Protein AF-A0A5M5MY59-F1 (afdb_monomer_lite)

Secondary structure (DSSP, 8-state):
--HHHHHHHHHHHHHHHHHHHHHHHHHHHHHHHHTT---SSPP-S---S--S-B-STT-BPPPPSHHHHHHHHHHHHHHHHHTTGGGGT--------

pLDDT: mean 78.15, std 16.41, range [41.22, 96.62]

Structure (mmCIF, N/CA/C/O backbone):
data_AF-A0A5M5MY59-F1
#
_entry.id   AF-A0A5M5MY59-F1
#
loop_
_atom_site.group_PDB
_atom_site.id
_atom_site.type_symbol
_atom_site.label_atom_id
_atom_site.label_alt_id
_atom_site.label_comp_id
_atom_site.label_asym_id
_atom_site.label_entity_id
_atom_site.label_seq_id
_atom_site.pdbx_PDB_ins_code
_atom_site.Cartn_x
_atom_site.Cartn_y
_atom_site.Cartn_z
_atom_site.occupancy
_atom_site.B_iso_or_equiv
_atom_site.auth_seq_id
_atom_site.auth_comp_id
_atom_site.auth_asym_id
_atom_site.auth_atom_id
_atom_site.pdbx_PDB_model_num
ATOM 1 N N . MET A 1 1 ? -21.860 -7.729 19.769 1.00 63.41 1 MET A N 1
ATOM 2 C CA . MET A 1 1 ? -20.660 -6.867 19.769 1.00 63.41 1 MET A CA 1
ATOM 3 C C . MET A 1 1 ? -21.133 -5.435 19.929 1.00 63.41 1 MET A C 1
ATOM 5 O O . MET A 1 1 ? -22.167 -5.111 19.356 1.00 63.41 1 MET A O 1
ATOM 9 N N . ASP A 1 2 ? -20.465 -4.626 20.746 1.00 83.56 2 ASP A N 1
ATOM 10 C CA . ASP A 1 2 ? -20.904 -3.251 20.999 1.00 83.56 2 ASP A CA 1
ATOM 11 C C . ASP A 1 2 ? -20.903 -2.421 19.696 1.00 83.56 2 ASP A C 1
ATOM 13 O O . ASP A 1 2 ? -19.990 -2.544 18.872 1.00 83.56 2 ASP A O 1
ATOM 17 N N . LYS A 1 3 ? -21.936 -1.596 19.483 1.00 82.75 3 LYS A N 1
ATOM 18 C CA . LYS A 1 3 ? -22.087 -0.781 18.264 1.00 82.75 3 LYS A CA 1
ATOM 19 C C . LYS A 1 3 ? -20.908 0.176 18.063 1.00 82.75 3 LYS A C 1
ATOM 21 O O . LYS A 1 3 ? -20.487 0.397 16.926 1.00 82.75 3 LYS A O 1
ATOM 26 N N . ALA A 1 4 ? -20.352 0.719 19.145 1.00 87.69 4 ALA A N 1
ATOM 27 C CA . ALA A 1 4 ? -19.184 1.588 19.085 1.00 87.69 4 ALA A CA 1
ATOM 28 C C . ALA A 1 4 ? -17.939 0.819 18.621 1.00 87.69 4 ALA A C 1
ATOM 30 O O . ALA A 1 4 ? -17.164 1.342 17.822 1.00 87.69 4 ALA A O 1
ATOM 31 N N . VAL A 1 5 ? -17.793 -0.443 19.037 1.00 88.62 5 VAL A N 1
ATOM 32 C CA . VAL A 1 5 ? -16.685 -1.312 18.612 1.00 88.62 5 VAL A CA 1
ATOM 33 C C . VAL A 1 5 ? -16.768 -1.615 17.115 1.00 88.62 5 VAL A C 1
ATOM 35 O O . VAL A 1 5 ? -15.766 -1.485 16.414 1.00 88.62 5 VAL A O 1
ATOM 38 N N . ILE A 1 6 ? -17.955 -1.945 16.592 1.00 88.38 6 ILE A N 1
ATOM 39 C CA . ILE A 1 6 ? -18.144 -2.179 15.147 1.00 88.38 6 ILE A CA 1
ATOM 40 C C . ILE A 1 6 ? -17.832 -0.904 14.351 1.00 88.38 6 ILE A C 1
ATOM 42 O O . ILE A 1 6 ? -17.156 -0.962 13.322 1.00 88.38 6 ILE A O 1
ATOM 46 N N . LYS A 1 7 ? -18.284 0.260 14.833 1.00 89.69 7 LYS A N 1
ATOM 47 C CA . LYS A 1 7 ? -18.011 1.549 14.184 1.00 89.69 7 LYS A CA 1
ATOM 48 C C . LYS A 1 7 ? -16.516 1.880 14.172 1.00 89.69 7 LYS A C 1
ATOM 50 O O . LYS A 1 7 ? -16.007 2.279 13.128 1.00 89.69 7 LYS A O 1
ATOM 55 N N . ALA A 1 8 ? -15.814 1.681 15.288 1.00 92.75 8 ALA A N 1
ATOM 56 C CA . ALA A 1 8 ? -14.367 1.881 15.369 1.00 92.75 8 ALA A CA 1
ATOM 57 C C . ALA A 1 8 ? -13.624 0.972 14.380 1.00 92.75 8 ALA A C 1
ATOM 59 O O . ALA A 1 8 ? -12.796 1.446 13.606 1.00 92.75 8 ALA A O 1
ATOM 60 N N . LYS A 1 9 ? -14.006 -0.307 14.315 1.00 93.75 9 LYS A N 1
ATOM 61 C CA . LYS A 1 9 ? -13.426 -1.276 13.378 1.00 93.75 9 LYS A CA 1
ATOM 62 C C . LYS A 1 9 ? -13.681 -0.904 11.915 1.00 93.75 9 LYS A C 1
ATOM 64 O O . LYS A 1 9 ? -12.773 -1.000 11.100 1.00 93.75 9 LYS A O 1
ATOM 69 N N . LYS A 1 10 ? -14.864 -0.386 11.566 1.00 92.75 10 LYS A N 1
ATOM 70 C CA . LYS A 1 10 ? -15.102 0.151 10.211 1.00 92.75 10 LYS A CA 1
ATOM 71 C C . LYS A 1 10 ? -14.132 1.286 9.864 1.00 92.75 10 LYS A C 1
ATOM 73 O O . LYS A 1 10 ? -13.609 1.306 8.755 1.00 92.75 10 LYS A O 1
ATOM 78 N N . VAL A 1 11 ? -13.867 2.200 10.799 1.00 94.56 11 VAL A N 1
ATOM 79 C CA . VAL A 1 11 ? -12.916 3.305 10.584 1.00 94.56 11 VAL A CA 1
ATOM 80 C C . VAL A 1 11 ? -11.485 2.786 10.431 1.00 94.56 11 VAL A C 1
ATOM 82 O O . VAL A 1 11 ? -10.814 3.175 9.478 1.00 94.56 11 VAL A O 1
ATOM 85 N N . GLU A 1 12 ? -11.039 1.877 11.303 1.00 95.25 12 GLU A N 1
ATOM 86 C CA . GLU A 1 12 ? -9.727 1.218 11.183 1.00 95.25 12 GLU A CA 1
ATOM 87 C C . GLU A 1 12 ? -9.552 0.571 9.805 1.00 95.25 12 GLU A C 1
ATOM 89 O O . GLU A 1 12 ? -8.524 0.764 9.158 1.00 95.25 12 GLU A O 1
ATOM 94 N N . CYS A 1 13 ? -10.579 -0.131 9.318 1.00 95.25 13 CYS A N 1
ATOM 95 C CA . CYS A 1 13 ? -10.544 -0.777 8.011 1.00 95.25 13 CYS A CA 1
ATOM 96 C C . CYS A 1 13 ? -10.446 0.235 6.860 1.00 95.25 13 CYS A C 1
ATOM 98 O O . CYS A 1 13 ? -9.703 0.002 5.908 1.00 95.25 13 CYS A O 1
ATOM 100 N N . ILE A 1 14 ? -11.170 1.357 6.932 1.00 95.00 14 ILE A N 1
ATOM 101 C CA . ILE A 1 14 ? -11.120 2.414 5.908 1.00 95.00 14 ILE A CA 1
ATOM 102 C C . ILE A 1 14 ? -9.734 3.068 5.874 1.00 95.00 14 ILE A C 1
ATOM 104 O O . ILE A 1 14 ? -9.167 3.237 4.797 1.00 95.00 14 ILE A O 1
ATOM 108 N N . ILE A 1 15 ? -9.166 3.398 7.038 1.00 96.25 15 ILE A N 1
ATOM 109 C CA . ILE A 1 15 ? -7.811 3.964 7.134 1.00 96.25 15 ILE A CA 1
ATOM 110 C C . ILE A 1 15 ? -6.781 2.952 6.624 1.00 96.25 15 ILE A C 1
ATOM 112 O O . ILE A 1 15 ? -5.866 3.309 5.883 1.00 96.25 15 ILE A O 1
ATOM 116 N N . GLY A 1 16 ? -6.952 1.677 6.973 1.00 96.06 16 GLY A N 1
ATOM 117 C CA . GLY A 1 16 ? -6.087 0.612 6.491 1.00 96.06 16 GLY A CA 1
ATOM 118 C C . GLY A 1 16 ? -6.122 0.474 4.966 1.00 96.06 16 GLY A C 1
ATOM 119 O O . GLY A 1 16 ? -5.070 0.388 4.336 1.00 96.06 16 GLY A O 1
ATOM 120 N N . LEU A 1 17 ? -7.312 0.535 4.356 1.00 95.69 17 LEU A N 1
ATOM 121 C CA . LEU A 1 17 ? -7.471 0.538 2.897 1.00 95.69 17 LEU A CA 1
ATOM 122 C C . LEU A 1 17 ? -6.840 1.777 2.256 1.00 95.69 17 LEU A C 1
ATOM 124 O O . LEU A 1 17 ? -6.180 1.650 1.229 1.00 95.69 17 LEU A O 1
ATOM 128 N N . PHE A 1 18 ? -6.990 2.951 2.874 1.00 96.19 18 PHE A N 1
ATOM 129 C CA . PHE A 1 18 ? -6.364 4.184 2.400 1.00 96.19 18 PHE A CA 1
ATOM 130 C C . PHE A 1 18 ? -4.834 4.072 2.346 1.00 96.19 18 PHE A C 1
ATOM 132 O O . PHE A 1 18 ? -4.234 4.489 1.360 1.00 96.19 18 PHE A O 1
ATOM 139 N N . PHE A 1 19 ? -4.201 3.463 3.353 1.00 96.44 19 PHE A N 1
ATOM 140 C CA . PHE A 1 19 ? -2.754 3.226 3.328 1.00 96.44 19 PHE A CA 1
ATOM 141 C C . PHE A 1 19 ? -2.330 2.098 2.385 1.00 96.44 19 PHE A C 1
ATOM 143 O O . PHE A 1 19 ? -1.241 2.160 1.821 1.00 96.44 19 PHE A 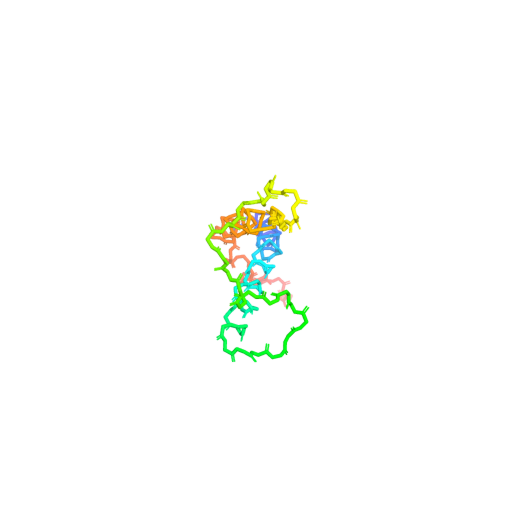O 1
ATOM 150 N N . LEU A 1 20 ? -3.163 1.076 2.189 1.00 96.00 20 LEU A N 1
ATOM 151 C CA . LEU A 1 20 ? -2.817 -0.065 1.342 1.00 96.00 20 LEU A CA 1
ATOM 152 C C . LEU A 1 20 ? -2.932 0.240 -0.161 1.00 96.00 20 LEU A C 1
ATOM 154 O O . LEU A 1 20 ? -2.202 -0.340 -0.966 1.00 96.00 20 LEU A O 1
ATOM 158 N N . LEU A 1 21 ? -3.833 1.144 -0.550 1.00 94.62 21 LEU A N 1
ATOM 159 C CA . LEU A 1 21 ? -4.159 1.399 -1.954 1.00 94.62 21 LEU A CA 1
ATOM 160 C C . LEU A 1 21 ? -2.979 1.991 -2.760 1.00 94.62 21 LEU A C 1
ATOM 162 O O . LEU A 1 21 ? -2.678 1.433 -3.816 1.00 94.62 21 LEU A O 1
ATOM 166 N N . PRO A 1 22 ? -2.245 3.027 -2.295 1.00 91.12 22 PRO A N 1
ATOM 167 C CA . PRO A 1 22 ? -1.103 3.565 -3.040 1.00 91.12 22 PRO A CA 1
ATOM 168 C C . PRO A 1 22 ? 0.031 2.546 -3.277 1.00 91.12 22 PRO A C 1
ATOM 170 O O . PRO A 1 22 ? 0.483 2.439 -4.417 1.00 91.12 22 PRO A O 1
ATOM 173 N N . PRO A 1 23 ? 0.474 1.746 -2.282 1.00 93.19 23 PRO A N 1
ATOM 174 C CA . PRO A 1 23 ? 1.461 0.686 -2.500 1.00 93.19 23 PRO A CA 1
ATOM 175 C C . PRO A 1 23 ? 1.013 -0.369 -3.515 1.00 93.19 23 PRO A C 1
ATOM 177 O O . PRO A 1 23 ? 1.802 -0.761 -4.372 1.00 93.19 23 PRO A O 1
ATOM 180 N N . VAL A 1 24 ? -0.250 -0.806 -3.458 1.00 94.06 24 VAL A N 1
ATOM 181 C CA . VAL A 1 24 ? -0.799 -1.786 -4.411 1.00 94.06 24 VAL A CA 1
ATOM 182 C C . VAL A 1 24 ? -0.805 -1.226 -5.835 1.00 94.06 24 VAL A C 1
ATOM 184 O O . VAL A 1 24 ? -0.371 -1.912 -6.760 1.00 94.06 24 VAL A O 1
ATOM 187 N N . LEU A 1 25 ? -1.225 0.031 -6.016 1.00 90.50 25 LEU A N 1
ATOM 188 C CA . LEU A 1 25 ? -1.140 0.705 -7.315 1.00 90.50 25 LEU A CA 1
ATOM 189 C C . LEU A 1 25 ? 0.309 0.829 -7.801 1.00 90.50 25 LEU A C 1
ATOM 191 O O . LEU A 1 25 ? 0.567 0.612 -8.981 1.00 90.50 25 LEU A O 1
ATOM 195 N N . GLY A 1 26 ? 1.252 1.115 -6.900 1.00 85.81 26 GLY A N 1
ATOM 196 C CA . GLY A 1 26 ? 2.680 1.160 -7.217 1.00 85.81 26 GLY A CA 1
ATOM 197 C C . GLY A 1 26 ? 3.215 -0.175 -7.741 1.00 85.81 26 GLY A C 1
ATOM 198 O O . GLY A 1 26 ? 3.947 -0.194 -8.727 1.00 85.81 26 GLY A O 1
ATOM 199 N N . VAL A 1 27 ? 2.801 -1.297 -7.142 1.00 88.81 27 VAL A N 1
ATOM 200 C CA . VAL A 1 27 ? 3.160 -2.641 -7.629 1.00 88.81 27 VAL A CA 1
ATOM 201 C C . VAL A 1 27 ? 2.563 -2.907 -9.011 1.00 88.81 27 VAL A C 1
ATOM 203 O O . VAL A 1 27 ? 3.267 -3.408 -9.884 1.00 88.81 27 VAL A O 1
ATOM 206 N N . PHE A 1 28 ? 1.297 -2.552 -9.249 1.00 89.31 28 PHE A N 1
ATOM 207 C CA . PHE A 1 28 ? 0.693 -2.714 -10.575 1.00 89.31 28 PHE A CA 1
ATOM 208 C C . PHE A 1 28 ? 1.392 -1.867 -11.638 1.00 89.31 28 PHE A C 1
ATOM 210 O O . PHE A 1 28 ? 1.710 -2.389 -12.704 1.00 89.31 28 PHE A O 1
ATOM 217 N N . ALA A 1 29 ? 1.676 -0.597 -11.343 1.00 84.06 29 ALA A N 1
ATOM 218 C CA . ALA A 1 29 ? 2.414 0.284 -12.243 1.00 84.06 29 ALA A CA 1
ATOM 219 C C . ALA A 1 29 ? 3.803 -0.287 -12.569 1.00 84.06 29 ALA A C 1
ATOM 221 O O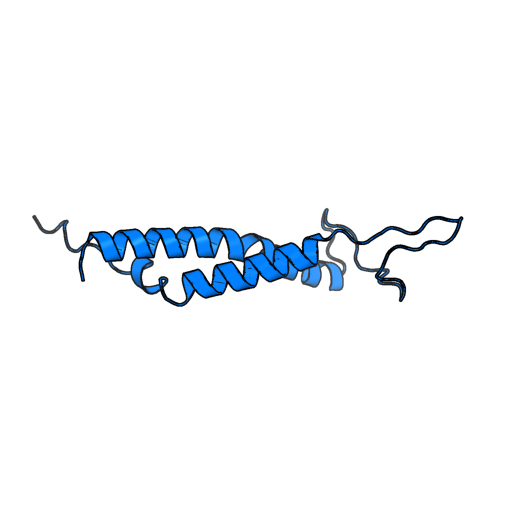 . ALA A 1 29 ? 4.178 -0.356 -13.737 1.00 84.06 29 ALA A O 1
ATOM 222 N N . PHE A 1 30 ? 4.521 -0.785 -11.556 1.00 81.31 30 PHE A N 1
ATOM 223 C CA . PHE A 1 30 ? 5.812 -1.448 -11.739 1.00 81.31 30 PHE A CA 1
ATOM 224 C C . PHE A 1 30 ? 5.719 -2.666 -12.668 1.00 81.31 30 PHE A C 1
ATOM 226 O O . PHE A 1 30 ? 6.506 -2.795 -13.604 1.00 81.31 30 PHE A O 1
ATOM 233 N N . VAL A 1 31 ? 4.741 -3.549 -12.446 1.00 86.94 31 VAL A N 1
ATOM 234 C CA . VAL A 1 31 ? 4.552 -4.745 -13.282 1.00 86.94 31 VAL A CA 1
ATOM 235 C C . VAL A 1 31 ? 4.191 -4.367 -14.717 1.00 86.94 31 VAL A C 1
ATOM 237 O O . VAL A 1 31 ? 4.770 -4.922 -15.643 1.00 86.94 31 VAL A O 1
ATOM 240 N N . LEU A 1 32 ? 3.276 -3.416 -14.921 1.00 85.69 32 LEU A N 1
ATOM 241 C CA . LEU A 1 32 ? 2.904 -2.944 -16.261 1.00 85.69 32 LEU A CA 1
ATOM 242 C C . LEU A 1 32 ? 4.117 -2.394 -17.019 1.00 85.69 32 LEU A C 1
ATOM 244 O O . LEU A 1 32 ? 4.304 -2.691 -18.198 1.00 85.69 32 LEU A O 1
ATOM 248 N N . GLN A 1 33 ? 4.981 -1.662 -16.327 1.00 80.50 33 GLN A N 1
ATOM 249 C CA . GLN A 1 33 ? 6.185 -1.097 -16.912 1.00 80.50 33 GLN A CA 1
ATOM 250 C C . GLN A 1 33 ? 7.244 -2.147 -17.278 1.00 80.50 33 GLN A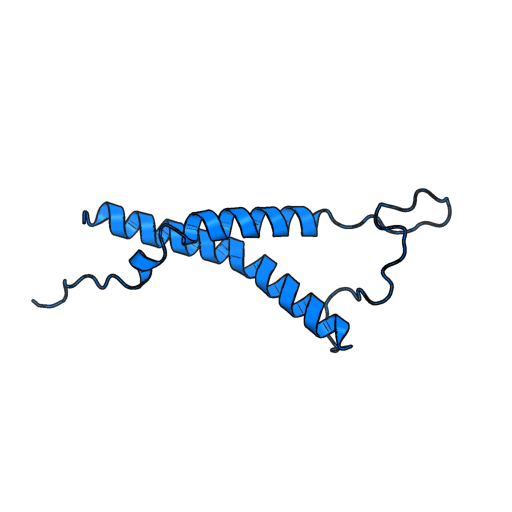 C 1
ATOM 252 O O . GLN A 1 33 ? 7.945 -1.974 -18.274 1.00 80.50 33 GLN A O 1
ATOM 257 N N . LEU A 1 34 ? 7.333 -3.265 -16.543 1.00 81.94 34 LEU A N 1
ATOM 258 C CA . LEU A 1 34 ? 8.172 -4.404 -16.947 1.00 81.94 34 LEU A CA 1
ATOM 259 C C . LEU A 1 34 ? 7.747 -4.997 -18.299 1.00 81.94 34 LEU A C 1
ATOM 261 O O . LEU A 1 34 ? 8.583 -5.549 -19.010 1.00 81.94 34 LEU A 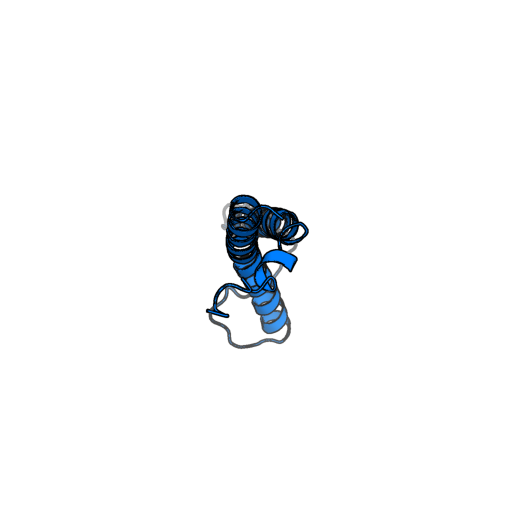O 1
ATOM 265 N N . PHE A 1 35 ? 6.470 -4.863 -18.664 1.00 85.31 35 PHE A N 1
ATOM 266 C CA . PHE A 1 35 ? 5.927 -5.292 -19.956 1.00 85.31 35 PHE A CA 1
ATOM 267 C C . PHE A 1 35 ? 5.885 -4.171 -21.003 1.00 85.31 35 PHE A C 1
ATOM 269 O O . PHE A 1 35 ? 5.195 -4.310 -22.010 1.00 85.31 35 PHE A O 1
ATOM 276 N N . ASP A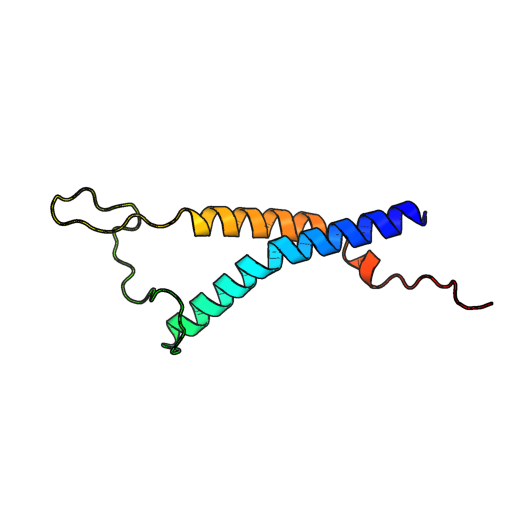 1 36 ? 6.627 -3.083 -20.780 1.00 79.06 36 ASP A N 1
ATOM 277 C CA . ASP A 1 36 ? 6.710 -1.933 -21.685 1.00 79.06 36 ASP A CA 1
ATOM 278 C C . ASP A 1 36 ? 5.352 -1.258 -21.955 1.00 79.06 36 ASP A C 1
ATOM 280 O O . ASP A 1 36 ? 5.090 -0.744 -23.042 1.00 79.06 36 ASP A O 1
ATOM 284 N N . ALA A 1 37 ? 4.451 -1.288 -20.966 1.00 79.62 37 ALA A N 1
ATOM 285 C CA . ALA A 1 37 ? 3.198 -0.556 -21.051 1.00 79.62 37 ALA A CA 1
ATOM 286 C C . ALA A 1 37 ? 3.471 0.953 -21.032 1.00 79.62 37 ALA A C 1
ATOM 288 O O . ALA A 1 37 ? 4.131 1.465 -20.121 1.00 79.62 37 ALA A O 1
ATOM 289 N N . ASP A 1 38 ? 2.910 1.655 -22.015 1.00 73.44 38 ASP A N 1
ATOM 290 C CA . ASP A 1 38 ? 2.969 3.110 -22.109 1.00 73.44 38 ASP A CA 1
ATOM 291 C C . ASP A 1 38 ? 2.146 3.715 -20.962 1.00 73.44 38 ASP A C 1
ATOM 293 O O . ASP A 1 38 ? 0.912 3.699 -20.960 1.00 73.44 38 ASP A O 1
ATOM 297 N N . THR A 1 39 ? 2.843 4.129 -19.909 1.00 70.50 39 THR A N 1
ATOM 298 C CA . THR A 1 39 ? 2.257 4.676 -18.688 1.00 70.50 39 THR A CA 1
ATOM 299 C C . THR A 1 39 ? 2.995 5.958 -18.333 1.00 70.50 39 THR A C 1
ATOM 301 O O . THR A 1 39 ? 4.214 6.017 -18.455 1.00 70.50 39 THR A O 1
ATOM 304 N N . ASP A 1 40 ? 2.284 6.962 -17.815 1.00 68.75 40 ASP A N 1
ATOM 305 C CA . ASP A 1 40 ? 2.878 8.238 -17.371 1.00 68.75 40 ASP A CA 1
ATOM 306 C C . ASP A 1 40 ? 3.774 8.104 -16.113 1.00 68.75 40 ASP A C 1
ATOM 308 O O . ASP A 1 40 ? 4.163 9.097 -15.494 1.00 68.75 40 ASP A O 1
ATOM 312 N N . PHE A 1 41 ? 4.091 6.879 -15.681 1.00 63.88 41 PHE A N 1
ATOM 313 C CA . PHE A 1 41 ? 4.966 6.614 -14.543 1.00 63.88 41 PHE A CA 1
ATOM 314 C C . PHE A 1 41 ? 6.441 6.619 -14.963 1.00 63.88 41 PHE A C 1
ATOM 316 O O . PHE A 1 41 ? 6.793 6.205 -16.064 1.00 63.88 41 PHE A O 1
ATOM 323 N N . SER A 1 42 ? 7.330 7.032 -14.051 1.00 60.03 42 SER A N 1
ATOM 324 C CA . SER A 1 42 ? 8.783 7.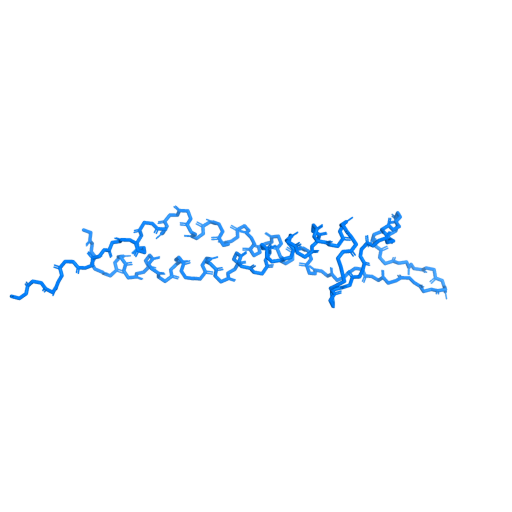034 -14.275 1.00 60.03 42 SER A CA 1
ATOM 325 C C . SER A 1 42 ? 9.270 5.676 -14.780 1.00 60.03 42 SER A C 1
ATOM 327 O O . SER A 1 42 ? 9.079 4.683 -14.085 1.00 60.03 42 SER A O 1
ATOM 329 N N . MET A 1 43 ? 9.897 5.626 -15.962 1.00 58.41 43 MET A N 1
ATOM 330 C CA . MET A 1 43 ? 10.464 4.400 -16.543 1.00 58.41 43 MET A CA 1
ATOM 331 C C . MET A 1 43 ? 11.536 3.777 -15.643 1.00 58.41 43 MET A C 1
ATOM 333 O O . MET A 1 43 ? 12.591 4.361 -15.427 1.00 58.41 43 MET A O 1
ATOM 337 N N . LEU A 1 44 ? 11.291 2.551 -15.173 1.00 60.72 44 LEU A N 1
ATOM 338 C CA . LEU A 1 44 ? 12.243 1.714 -14.432 1.00 60.72 44 LEU A CA 1
ATOM 339 C C . LEU A 1 44 ? 13.009 0.738 -15.352 1.00 60.72 44 LEU A C 1
ATOM 341 O O . LEU A 1 44 ? 13.427 -0.331 -14.914 1.00 60.72 44 LEU A O 1
ATOM 345 N N . ARG A 1 45 ? 13.179 1.082 -16.638 1.00 54.19 45 ARG A N 1
ATOM 346 C CA . ARG A 1 45 ? 13.881 0.244 -17.636 1.00 54.19 45 ARG A CA 1
ATOM 347 C C . ARG A 1 45 ? 15.411 0.313 -17.531 1.00 54.19 45 ARG A C 1
ATOM 349 O O . ARG A 1 45 ? 16.068 -0.620 -17.972 1.00 54.19 45 ARG A O 1
ATOM 356 N N . ASP A 1 46 ? 15.948 1.344 -16.876 1.00 53.88 46 ASP A N 1
ATOM 357 C CA . ASP A 1 46 ? 17.387 1.562 -16.657 1.00 53.88 46 ASP A CA 1
ATOM 358 C C . ASP A 1 46 ? 17.746 1.525 -15.162 1.00 53.88 46 ASP A C 1
ATOM 360 O O . ASP A 1 46 ? 18.322 2.456 -14.595 1.00 53.88 46 ASP A O 1
ATOM 364 N N . LEU A 1 47 ? 17.383 0.430 -14.487 1.00 56.38 47 LEU A N 1
ATOM 365 C CA . LEU A 1 47 ? 17.837 0.160 -13.121 1.00 56.38 47 LEU A CA 1
ATOM 366 C C . LEU A 1 47 ? 19.350 -0.132 -13.136 1.00 56.38 47 LEU A C 1
ATOM 368 O O . LEU A 1 47 ? 19.776 -1.280 -13.254 1.00 56.38 47 LEU A O 1
ATOM 372 N N . SER A 1 48 ? 20.173 0.918 -13.054 1.00 57.44 48 SER A N 1
ATOM 373 C CA . SER A 1 48 ? 21.628 0.791 -12.909 1.00 57.44 48 SER A CA 1
ATOM 374 C C . SER A 1 48 ? 22.005 0.239 -11.525 1.00 57.44 48 SER A C 1
ATOM 376 O O . SER A 1 48 ? 21.221 0.301 -10.577 1.00 57.44 48 SER A O 1
ATOM 378 N N . SER A 1 49 ? 23.239 -0.253 -11.368 1.00 54.16 49 SER A N 1
ATOM 379 C CA . SER A 1 49 ? 23.768 -0.690 -10.066 1.00 54.16 49 SER A CA 1
ATOM 380 C C . SER A 1 49 ? 23.852 0.431 -9.021 1.00 54.16 49 SER A C 1
ATOM 382 O O . SER A 1 49 ? 24.067 0.144 -7.843 1.00 54.16 49 SER A O 1
ATOM 384 N N . ASN A 1 50 ? 23.707 1.696 -9.428 1.00 52.72 50 ASN A N 1
ATOM 385 C CA . ASN A 1 50 ? 23.760 2.849 -8.541 1.00 52.72 50 ASN A CA 1
ATOM 386 C C . ASN A 1 50 ? 22.340 3.246 -8.105 1.00 52.72 50 ASN A C 1
ATOM 388 O O . ASN A 1 50 ? 21.712 4.140 -8.664 1.00 52.72 50 ASN A O 1
ATOM 392 N N . TRP A 1 51 ? 21.806 2.508 -7.131 1.00 52.28 51 TRP A N 1
ATOM 393 C CA . TRP A 1 51 ? 20.469 2.737 -6.564 1.00 52.28 51 TRP A CA 1
ATOM 394 C C . TRP A 1 51 ? 20.433 4.005 -5.693 1.00 52.28 51 TRP A C 1
ATOM 396 O O . TRP A 1 51 ? 19.446 4.741 -5.645 1.00 52.28 51 TRP A O 1
ATOM 406 N N . THR A 1 52 ? 21.518 4.263 -4.971 1.00 53.34 52 THR A N 1
ATOM 407 C CA . THR A 1 52 ? 21.709 5.448 -4.132 1.00 53.34 52 THR A CA 1
ATOM 408 C C . THR A 1 52 ? 22.456 6.518 -4.907 1.00 53.34 52 THR A C 1
ATOM 410 O O . THR A 1 52 ? 23.436 6.203 -5.564 1.00 53.34 52 THR A O 1
ATOM 413 N N . ASN A 1 53 ? 21.965 7.755 -4.786 1.00 55.22 53 ASN A N 1
ATOM 414 C CA . ASN A 1 53 ? 22.472 8.996 -5.377 1.00 55.22 53 ASN A CA 1
ATOM 415 C C . ASN A 1 53 ? 23.927 8.919 -5.871 1.00 55.22 53 ASN A C 1
ATOM 417 O O . ASN A 1 53 ? 24.839 8.664 -5.080 1.00 55.22 53 ASN A O 1
ATOM 421 N N . ASP A 1 54 ? 24.138 9.184 -7.157 1.00 60.91 54 ASP A N 1
ATOM 422 C CA . ASP A 1 54 ? 25.475 9.304 -7.715 1.00 60.91 54 ASP A CA 1
ATOM 423 C C . ASP A 1 54 ? 26.108 10.616 -7.233 1.00 60.91 54 ASP A C 1
ATOM 425 O O . ASP A 1 54 ? 25.608 11.710 -7.495 1.00 60.91 54 ASP A O 1
ATOM 429 N N . TYR A 1 55 ? 27.210 10.498 -6.495 1.00 60.56 55 TYR A N 1
ATOM 430 C CA . TYR A 1 55 ? 27.993 11.635 -6.005 1.00 60.56 55 TYR A CA 1
ATOM 431 C C . TYR A 1 55 ? 29.083 12.072 -6.997 1.00 60.56 55 TYR A C 1
ATOM 433 O O . TYR A 1 55 ? 29.937 12.893 -6.650 1.00 60.56 55 TYR A O 1
ATOM 441 N N . SER A 1 56 ? 29.090 11.527 -8.217 1.00 64.81 56 SER A N 1
ATOM 442 C CA . SER A 1 56 ? 29.987 11.969 -9.279 1.00 64.81 56 SER A CA 1
ATOM 443 C C . SER A 1 56 ? 29.649 13.393 -9.753 1.00 64.81 56 SER A C 1
ATOM 445 O O . SER A 1 56 ? 28.503 13.844 -9.719 1.00 64.81 56 SER A O 1
ATOM 447 N N . SER A 1 57 ? 30.672 14.122 -10.212 1.00 61.53 57 SER A N 1
ATOM 448 C CA . SER A 1 57 ? 30.546 15.498 -10.724 1.00 61.53 57 SER A CA 1
ATOM 449 C C . SER A 1 57 ? 29.657 15.616 -11.975 1.00 61.53 57 SER A C 1
ATOM 451 O O . SER A 1 57 ? 29.368 16.737 -12.391 1.00 61.53 57 SER A O 1
ATOM 453 N N . GLU A 1 58 ? 29.250 14.499 -12.586 1.00 60.16 58 GLU A N 1
ATOM 454 C CA . GLU A 1 58 ? 28.430 14.465 -13.805 1.00 60.16 58 GLU A CA 1
ATOM 455 C C . GLU A 1 58 ? 26.931 14.255 -13.525 1.00 60.16 58 GLU A C 1
ATOM 457 O O . GLU A 1 58 ? 26.122 14.377 -14.440 1.00 60.16 58 GLU A O 1
ATOM 462 N N . GLY A 1 59 ? 26.548 14.079 -12.254 1.00 58.06 59 GLY A N 1
ATOM 463 C CA . GLY A 1 59 ? 25.159 14.080 -11.797 1.00 58.06 59 GLY A CA 1
ATOM 464 C C . GLY A 1 59 ? 24.394 12.799 -12.140 1.00 58.06 59 GLY A C 1
ATOM 465 O O . GLY A 1 59 ? 24.146 12.484 -13.298 1.00 58.06 59 GLY A O 1
ATOM 466 N N . GLY A 1 60 ? 23.916 12.090 -11.117 1.00 49.25 60 GLY A N 1
ATOM 467 C CA . GLY A 1 60 ? 23.038 10.933 -11.304 1.00 49.25 60 GLY A CA 1
ATOM 468 C C . GLY A 1 60 ? 22.088 10.770 -10.123 1.00 49.25 60 GLY A C 1
ATOM 469 O O . GLY A 1 60 ? 22.510 10.646 -8.980 1.00 49.25 60 GLY A O 1
ATOM 470 N N . GLY A 1 61 ? 20.788 10.839 -10.408 1.00 54.75 61 GLY A N 1
ATOM 471 C CA . GLY A 1 61 ? 19.706 11.087 -9.454 1.00 54.75 61 GLY A CA 1
ATOM 472 C C . GLY A 1 61 ? 19.675 10.221 -8.190 1.00 54.75 61 GLY A C 1
ATOM 473 O O . GLY A 1 61 ? 19.841 9.005 -8.217 1.00 54.75 61 GLY A O 1
ATOM 474 N N . GLY A 1 62 ? 19.355 10.866 -7.068 1.00 54.34 62 GLY A N 1
ATOM 475 C CA . GLY A 1 62 ? 18.958 10.194 -5.839 1.00 54.34 62 GLY A CA 1
ATOM 476 C C . GLY A 1 62 ? 17.546 9.632 -5.959 1.00 54.34 62 GLY A C 1
ATOM 477 O O . GLY A 1 62 ? 16.618 10.328 -6.374 1.00 54.34 62 GLY A O 1
ATOM 478 N N . MET A 1 63 ? 17.367 8.369 -5.575 1.00 61.53 63 MET A N 1
ATOM 479 C CA . MET A 1 63 ? 16.041 7.769 -5.506 1.00 61.53 63 MET A CA 1
ATOM 480 C C . MET A 1 63 ? 15.189 8.489 -4.454 1.00 61.53 63 MET A C 1
ATOM 482 O O . MET A 1 63 ? 15.629 8.729 -3.328 1.00 61.53 63 MET A O 1
ATOM 486 N N . SER A 1 64 ? 13.943 8.804 -4.808 1.00 62.97 64 SER A N 1
ATOM 487 C CA . SER A 1 64 ? 12.952 9.275 -3.841 1.00 62.97 64 SER A CA 1
ATOM 488 C C . SER A 1 64 ? 12.815 8.273 -2.689 1.00 62.97 64 SER A C 1
ATOM 490 O O . SER A 1 64 ? 12.787 7.068 -2.920 1.00 62.97 64 SER A O 1
ATOM 492 N N . ALA A 1 65 ? 12.637 8.752 -1.454 1.00 74.69 65 ALA A N 1
ATOM 493 C CA . ALA A 1 65 ? 12.305 7.908 -0.299 1.00 74.69 65 ALA A CA 1
ATOM 494 C C . ALA A 1 65 ? 10.909 7.244 -0.407 1.00 74.69 65 ALA A C 1
ATOM 496 O O . ALA A 1 65 ? 10.501 6.493 0.481 1.00 74.69 65 ALA A O 1
ATOM 497 N N . ALA A 1 66 ? 10.178 7.492 -1.502 1.00 78.19 66 ALA A N 1
ATOM 498 C CA . ALA A 1 66 ? 8.864 6.930 -1.796 1.00 78.19 66 ALA A CA 1
ATOM 499 C C . ALA A 1 66 ? 8.739 5.407 -1.576 1.00 78.19 66 ALA A C 1
ATOM 501 O O . ALA A 1 66 ? 7.763 5.022 -0.938 1.00 78.19 66 ALA A O 1
ATOM 502 N N . PRO A 1 67 ? 9.676 4.525 -1.987 1.00 77.94 67 PRO A N 1
ATOM 503 C CA . PRO A 1 67 ? 9.545 3.084 -1.746 1.00 77.94 67 PRO A CA 1
ATOM 504 C C . PRO A 1 67 ? 9.516 2.722 -0.260 1.00 77.94 67 PRO A C 1
ATOM 506 O O . PRO A 1 67 ? 8.771 1.830 0.137 1.00 77.94 67 PRO A O 1
ATOM 509 N N . ILE A 1 68 ? 10.282 3.436 0.575 1.00 85.25 68 ILE A N 1
ATOM 510 C CA . ILE A 1 68 ? 10.281 3.227 2.029 1.00 85.25 68 ILE A CA 1
ATOM 511 C C . ILE A 1 68 ? 8.922 3.632 2.598 1.00 85.25 68 ILE A C 1
ATOM 513 O O . ILE A 1 68 ? 8.311 2.864 3.341 1.00 85.25 68 ILE A O 1
ATOM 517 N N . TYR A 1 69 ? 8.412 4.808 2.219 1.00 86.88 69 TYR A N 1
ATOM 518 C CA . TYR A 1 69 ? 7.099 5.265 2.674 1.00 86.88 69 TYR A CA 1
ATOM 519 C C . TYR A 1 69 ? 5.971 4.346 2.201 1.00 86.88 69 TYR A C 1
ATOM 521 O O . TYR A 1 69 ? 5.110 4.000 3.005 1.00 86.88 69 TYR A O 1
ATOM 529 N N . LEU A 1 70 ? 5.997 3.888 0.947 1.00 90.44 70 LEU A N 1
ATOM 530 C CA . LEU A 1 70 ? 5.025 2.928 0.421 1.00 90.44 70 LEU A CA 1
ATOM 531 C C . LEU A 1 70 ? 5.109 1.580 1.152 1.00 90.44 70 LEU A C 1
ATOM 533 O O . LEU A 1 70 ? 4.075 1.004 1.481 1.00 90.44 70 LEU A O 1
ATOM 537 N N . GLY A 1 71 ? 6.312 1.105 1.481 1.00 90.69 71 GLY A N 1
ATOM 538 C CA . GLY A 1 71 ? 6.498 -0.095 2.298 1.00 90.69 71 GLY A CA 1
ATOM 539 C C . GLY A 1 71 ? 5.892 0.045 3.698 1.00 90.69 71 GLY A C 1
ATOM 540 O O . GLY A 1 71 ? 5.151 -0.830 4.147 1.00 90.69 71 GLY A O 1
ATOM 541 N N . LEU A 1 72 ? 6.135 1.173 4.374 1.00 95.62 72 LEU A N 1
ATOM 542 C CA . LEU A 1 72 ? 5.550 1.456 5.690 1.00 95.62 72 LEU A CA 1
ATOM 543 C C . LEU A 1 72 ? 4.024 1.606 5.629 1.00 95.62 72 LEU A C 1
ATOM 545 O O . LEU A 1 72 ? 3.327 1.074 6.493 1.00 95.62 72 LEU A O 1
ATOM 549 N N . MET A 1 73 ? 3.501 2.279 4.600 1.00 96.06 73 MET A N 1
ATOM 550 C CA . MET A 1 73 ? 2.060 2.387 4.357 1.00 96.06 73 MET A CA 1
ATOM 551 C C . MET A 1 73 ? 1.431 1.007 4.140 1.00 96.06 73 MET A C 1
ATOM 553 O O . MET A 1 73 ? 0.396 0.715 4.734 1.00 96.06 73 MET A O 1
ATOM 557 N N . ALA A 1 74 ? 2.074 0.124 3.371 1.00 96.62 74 ALA A N 1
ATOM 558 C CA . ALA A 1 74 ? 1.584 -1.235 3.158 1.00 96.62 74 ALA A CA 1
ATOM 559 C C . ALA A 1 74 ? 1.509 -2.026 4.474 1.00 96.62 74 ALA A C 1
ATOM 561 O O . ALA A 1 74 ? 0.474 -2.623 4.774 1.00 96.62 74 ALA A O 1
ATOM 562 N N . LEU A 1 75 ? 2.568 -1.988 5.293 1.00 96.31 75 LEU A N 1
ATOM 563 C CA . LEU A 1 75 ? 2.596 -2.674 6.590 1.00 96.31 75 LEU A CA 1
ATOM 564 C C . LEU A 1 75 ? 1.523 -2.141 7.548 1.00 96.31 75 LEU A C 1
ATOM 566 O O . LEU A 1 75 ? 0.775 -2.928 8.131 1.00 96.31 75 LEU A O 1
ATOM 570 N N . ALA A 1 76 ? 1.414 -0.817 7.682 1.00 96.31 76 ALA A N 1
ATOM 571 C CA . ALA A 1 76 ? 0.404 -0.183 8.528 1.00 96.31 76 ALA A CA 1
ATOM 572 C C . ALA A 1 76 ? -1.022 -0.487 8.039 1.00 96.31 76 ALA A C 1
ATOM 574 O O . ALA A 1 76 ? -1.898 -0.819 8.840 1.00 96.31 76 ALA A O 1
ATOM 575 N N . GLY A 1 77 ? -1.242 -0.428 6.723 1.00 96.12 77 GLY A N 1
ATOM 576 C CA . GLY A 1 77 ? -2.524 -0.724 6.093 1.00 96.12 77 GLY A CA 1
ATOM 577 C C . GLY A 1 77 ? -2.987 -2.152 6.363 1.00 96.12 77 GLY A C 1
ATOM 578 O O . GLY A 1 77 ? -4.093 -2.363 6.865 1.00 96.12 77 GLY A O 1
ATOM 579 N N . VAL A 1 78 ? -2.119 -3.137 6.112 1.00 96.31 78 VAL A N 1
ATOM 580 C CA . VAL A 1 78 ? -2.416 -4.556 6.369 1.00 96.31 78 VAL A CA 1
ATOM 581 C C . VAL A 1 78 ? -2.656 -4.815 7.854 1.00 96.31 78 VAL A C 1
ATOM 583 O O . VAL A 1 78 ? -3.597 -5.534 8.195 1.00 96.31 78 VAL A O 1
ATOM 586 N N . TYR A 1 79 ? -1.854 -4.216 8.739 1.00 95.94 79 TYR A N 1
ATOM 587 C CA . TYR A 1 79 ? -2.021 -4.378 10.183 1.00 95.94 79 TYR A CA 1
ATOM 588 C C . TYR A 1 79 ? -3.403 -3.907 10.659 1.00 95.94 79 TYR A C 1
ATOM 590 O O . TYR A 1 79 ? -4.074 -4.622 11.402 1.00 95.94 79 TYR A O 1
ATOM 598 N N . LEU A 1 80 ? -3.866 -2.748 10.176 1.00 94.62 80 LEU A N 1
ATOM 599 C CA . LEU A 1 80 ? -5.194 -2.221 10.498 1.00 94.62 80 LEU A CA 1
ATOM 600 C C . LEU A 1 80 ? -6.319 -3.077 9.905 1.00 94.62 80 LEU A C 1
ATOM 602 O O . LEU A 1 80 ? -7.305 -3.345 10.591 1.00 94.62 80 LEU A O 1
ATOM 606 N N . ILE A 1 81 ? -6.183 -3.533 8.656 1.00 94.81 81 ILE A N 1
ATOM 607 C CA . ILE A 1 81 ? -7.213 -4.334 7.973 1.00 94.81 81 ILE A CA 1
ATOM 608 C C . ILE A 1 81 ? -7.369 -5.714 8.618 1.00 94.81 81 ILE A C 1
ATOM 610 O O . ILE A 1 81 ? -8.501 -6.162 8.812 1.00 94.81 81 ILE A O 1
ATOM 614 N N . LYS A 1 82 ? -6.263 -6.380 8.975 1.00 92.56 82 LYS A N 1
ATOM 615 C CA . LYS A 1 82 ? -6.248 -7.763 9.487 1.00 92.56 82 LYS A CA 1
ATOM 616 C C . LYS A 1 82 ? -7.297 -8.003 10.576 1.00 92.56 82 LYS A C 1
ATOM 618 O O . LYS A 1 82 ? -8.020 -8.994 10.523 1.00 92.56 82 LYS A O 1
ATOM 623 N N . ASP A 1 83 ? -7.401 -7.079 11.528 1.00 87.25 83 ASP A N 1
ATOM 624 C CA . ASP A 1 83 ? -8.274 -7.218 12.698 1.00 87.25 83 ASP A CA 1
ATOM 625 C C . ASP A 1 83 ? -9.592 -6.432 12.577 1.00 87.25 83 ASP A C 1
ATOM 627 O O . ASP A 1 83 ? -10.353 -6.359 13.545 1.00 87.25 83 ASP A O 1
ATOM 631 N N . SER A 1 84 ? -9.874 -5.821 11.421 1.00 90.38 84 SER A N 1
ATOM 632 C CA . SER A 1 84 ? -11.038 -4.947 11.214 1.00 90.38 84 SER A CA 1
ATOM 633 C C . SER A 1 84 ? -11.870 -5.261 9.964 1.00 90.38 84 SER A C 1
ATOM 635 O O . SER A 1 84 ? -13.014 -4.816 9.874 1.00 90.38 84 SER A O 1
ATOM 637 N N . PHE A 1 85 ? -11.364 -6.092 9.048 1.00 89.69 85 PHE A N 1
ATOM 638 C CA . PHE A 1 85 ? -12.002 -6.390 7.761 1.00 89.69 85 PHE A CA 1
ATOM 639 C C . PHE A 1 85 ? -13.430 -6.940 7.886 1.00 89.69 85 PHE A C 1
ATOM 641 O O . PHE A 1 85 ? -14.321 -6.544 7.136 1.00 89.69 85 PHE A O 1
ATOM 648 N N . TYR A 1 86 ? -13.687 -7.802 8.878 1.00 87.31 86 TYR A N 1
ATOM 649 C CA . TYR A 1 86 ? -15.023 -8.366 9.106 1.00 87.31 86 TYR A CA 1
ATOM 650 C C . TYR A 1 86 ? -16.082 -7.281 9.352 1.00 87.31 86 TYR A C 1
ATOM 652 O O . TYR A 1 86 ? -17.246 -7.468 8.999 1.00 87.31 86 TYR A O 1
ATOM 660 N N . ALA A 1 87 ? -15.696 -6.135 9.924 1.00 86.19 87 ALA A N 1
ATOM 661 C CA . ALA A 1 87 ? -16.624 -5.073 10.289 1.00 86.19 87 ALA A CA 1
ATOM 662 C C . ALA A 1 87 ? -17.274 -4.404 9.068 1.00 86.19 87 ALA A C 1
ATOM 664 O O . ALA A 1 87 ? -18.358 -3.840 9.211 1.00 86.19 87 ALA A O 1
ATOM 665 N N . LEU A 1 88 ? -16.678 -4.499 7.871 1.00 83.00 88 LEU A N 1
ATOM 666 C CA . LEU A 1 88 ? -17.307 -4.043 6.624 1.00 83.00 88 LEU A CA 1
ATOM 667 C C . LEU A 1 88 ? -18.565 -4.847 6.271 1.00 83.00 88 LEU A C 1
ATOM 669 O O . LEU A 1 88 ? -19.523 -4.281 5.751 1.00 83.00 88 LEU A O 1
ATOM 673 N N . PHE A 1 89 ? -18.576 -6.143 6.585 1.00 84.12 89 PHE A N 1
ATOM 674 C CA . PHE A 1 89 ? -19.648 -7.073 6.213 1.00 84.12 89 PHE A CA 1
ATOM 675 C C . PHE A 1 89 ? -20.673 -7.288 7.325 1.00 84.12 89 PHE A C 1
ATOM 677 O O . PHE A 1 89 ? -21.708 -7.915 7.105 1.00 84.12 89 PHE A O 1
ATOM 684 N N . VAL A 1 90 ? -20.419 -6.751 8.520 1.00 82.00 90 VAL A N 1
ATOM 685 C CA . VAL A 1 90 ? -21.427 -6.710 9.577 1.00 82.00 90 VAL A CA 1
ATOM 686 C C . VAL A 1 90 ? -22.492 -5.688 9.179 1.00 82.00 90 VAL A C 1
ATOM 688 O O . VAL A 1 90 ? -22.331 -4.473 9.339 1.00 82.00 90 VAL A O 1
ATOM 691 N N . THR A 1 91 ? -23.590 -6.200 8.626 1.00 63.69 91 THR A N 1
ATOM 692 C CA . THR A 1 91 ? -24.822 -5.444 8.420 1.00 63.69 91 THR A CA 1
ATOM 693 C C . THR A 1 91 ? -25.456 -5.178 9.779 1.00 63.69 91 THR A C 1
ATOM 695 O O . THR A 1 91 ? -25.760 -6.111 10.526 1.00 63.69 91 THR A O 1
ATOM 698 N N . ASP A 1 92 ? -25.684 -3.906 10.104 1.00 63.94 92 ASP A N 1
ATOM 699 C CA . ASP A 1 92 ? -26.575 -3.549 11.201 1.00 63.94 92 ASP A CA 1
ATOM 700 C C . ASP A 1 92 ? -27.970 -4.090 10.852 1.00 63.94 92 ASP A C 1
ATOM 702 O O . ASP A 1 92 ? -28.670 -3.524 10.013 1.00 63.94 92 ASP A O 1
ATOM 706 N N . LYS A 1 93 ? -28.385 -5.206 11.467 1.00 53.84 93 LYS A N 1
ATOM 707 C CA . LYS A 1 93 ? -29.779 -5.685 11.445 1.00 53.84 93 LYS A CA 1
ATOM 708 C C . LYS A 1 93 ? -30.667 -4.709 12.234 1.00 53.84 93 LYS A C 1
ATOM 710 O O . LYS A 1 93 ? -31.134 -5.018 13.325 1.00 53.84 93 LYS A O 1
ATOM 715 N N . GLN A 1 94 ? -30.802 -3.481 11.747 1.00 52.44 94 GLN A N 1
ATOM 716 C CA . GLN A 1 94 ? -31.521 -2.387 12.411 1.00 52.44 94 GLN A CA 1
ATOM 717 C C . GLN A 1 94 ? -32.548 -1.710 11.488 1.00 52.44 94 GLN A C 1
ATOM 719 O O . GLN A 1 94 ? -33.112 -0.694 11.873 1.00 52.44 94 GLN A O 1
ATOM 724 N N . ASN A 1 95 ? -32.835 -2.288 10.316 1.00 47.81 95 ASN A N 1
ATOM 725 C CA . ASN A 1 95 ? -33.949 -1.872 9.454 1.00 47.81 95 ASN A CA 1
ATOM 726 C C . ASN A 1 95 ? -35.063 -2.932 9.357 1.00 47.81 95 ASN A C 1
ATOM 728 O O . ASN A 1 95 ? -35.831 -2.920 8.404 1.00 47.81 95 ASN A O 1
ATOM 732 N N . GLU A 1 96 ? -35.180 -3.828 10.338 1.00 46.69 96 GLU A N 1
ATOM 733 C CA . GLU A 1 96 ? -36.461 -4.490 10.619 1.00 46.69 96 GLU A CA 1
ATOM 734 C C . GLU A 1 96 ? -37.125 -3.690 11.742 1.00 46.69 96 GLU A C 1
ATOM 736 O O . GLU A 1 96 ? -36.878 -3.913 12.927 1.00 46.69 96 GLU A O 1
ATOM 741 N N . LYS A 1 97 ? -37.850 -2.646 11.330 1.00 41.22 97 LYS A N 1
ATOM 742 C CA . LYS A 1 97 ? -38.897 -2.023 12.139 1.00 41.22 97 LYS A CA 1
ATOM 743 C C . LYS A 1 97 ? -40.173 -2.833 11.988 1.00 41.22 97 LYS A C 1
ATOM 745 O O . LYS A 1 97 ? -40.436 -3.258 10.842 1.00 41.22 97 LYS A O 1
#

Sequence (97 aa):
MDKAVIKAKKVECIIGLFFLLPPVLGVFAFVLQLFDADTDFSMLRDLSSNWTNDYSSEGGGGMSAAPIYLGLMALAGVYLIKDSFYALFVTDKQNEK

Foldseek 3Di:
DDPVVLVVLVVLLVLLCVLQVVLVVVVVVVVCLVVVNPDPDDRPPPPDPCQAWDPDPVGDDGDDCVVVSSVVSNVSSCVSCVVRVVSVVPDPPPPPD

Organism: Bacteroides ovatus (NCBI:txid28116)

Radius of gyration: 20.32 Å; chains: 1; bounding box: 69×24×43 Å